Protein AF-T2J369-F1 (afdb_monomer)

Structure (mmCIF, N/CA/C/O backbone):
data_AF-T2J369-F1
#
_entry.id   AF-T2J369-F1
#
loop_
_atom_site.group_PDB
_atom_site.id
_atom_site.type_symbol
_atom_site.label_atom_id
_atom_site.label_alt_id
_atom_site.label_comp_id
_atom_site.label_asym_id
_atom_site.label_entity_id
_atom_site.label_seq_id
_atom_site.pdbx_PDB_ins_code
_atom_site.Cartn_x
_atom_site.Cartn_y
_atom_site.Cartn_z
_atom_site.occupancy
_atom_site.B_iso_or_equiv
_atom_site.auth_seq_id
_atom_site.auth_comp_id
_atom_site.auth_asym_id
_atom_site.auth_atom_id
_atom_site.pdbx_PDB_model_num
ATOM 1 N N . MET A 1 1 ? -17.258 -18.229 33.179 1.00 57.59 1 MET A N 1
ATOM 2 C CA . MET A 1 1 ? -16.029 -18.323 33.993 1.00 57.59 1 MET A CA 1
ATOM 3 C C . MET A 1 1 ? -16.453 -18.687 35.404 1.00 57.59 1 MET A C 1
ATOM 5 O O . MET A 1 1 ? -17.126 -17.878 36.029 1.00 57.59 1 MET A O 1
ATOM 9 N N . GLU A 1 2 ? -16.148 -19.897 35.866 1.00 67.44 2 GLU A N 1
ATOM 10 C CA . GLU A 1 2 ? -16.364 -20.291 37.265 1.00 67.44 2 GLU A CA 1
ATOM 11 C C . GLU A 1 2 ? -15.089 -20.020 38.061 1.00 67.44 2 GLU A C 1
ATOM 13 O O . GLU A 1 2 ? -14.016 -20.490 37.689 1.00 67.44 2 GLU A O 1
ATOM 18 N N . ILE A 1 3 ? -15.195 -19.243 39.141 1.00 74.00 3 ILE A N 1
ATOM 19 C CA . ILE A 1 3 ? -14.071 -18.966 40.041 1.00 74.00 3 ILE A CA 1
ATOM 20 C C . ILE A 1 3 ? -14.296 -19.768 41.319 1.00 74.00 3 ILE A C 1
ATOM 22 O O . ILE A 1 3 ? -15.265 -19.529 42.040 1.00 74.00 3 ILE A O 1
ATOM 26 N N . ARG A 1 4 ? -13.397 -20.711 41.610 1.00 83.31 4 ARG A N 1
ATOM 27 C CA . ARG A 1 4 ? -13.379 -21.422 42.894 1.00 83.31 4 ARG A CA 1
ATOM 28 C C . ARG A 1 4 ? -12.548 -20.619 43.886 1.00 83.31 4 ARG A C 1
ATOM 30 O O . ARG A 1 4 ? -11.400 -20.293 43.602 1.00 83.31 4 ARG A O 1
ATOM 37 N N . LEU A 1 5 ? -13.142 -20.292 45.028 1.00 84.06 5 LEU A N 1
ATOM 38 C CA . LEU A 1 5 ? -12.531 -19.479 46.077 1.00 84.06 5 LEU A CA 1
ATOM 39 C C . LEU A 1 5 ? -12.566 -20.251 47.393 1.00 84.06 5 LEU A C 1
ATOM 41 O O . LEU A 1 5 ? -13.565 -20.902 47.700 1.00 84.06 5 LEU A O 1
ATOM 45 N N . SER A 1 6 ? -11.499 -20.145 48.181 1.00 91.38 6 SER A N 1
ATOM 46 C CA . SER A 1 6 ? -11.519 -20.594 49.573 1.00 91.38 6 SER A CA 1
ATOM 47 C C . SER A 1 6 ? -12.425 -19.698 50.424 1.00 91.38 6 SER A C 1
ATOM 49 O O . SER A 1 6 ? -12.760 -18.572 50.042 1.00 91.38 6 SER A O 1
ATOM 51 N N . THR A 1 7 ? -12.810 -20.174 51.608 1.00 90.44 7 THR A N 1
ATOM 52 C CA . THR A 1 7 ? -13.670 -19.430 52.543 1.00 90.44 7 THR A CA 1
ATOM 53 C C . THR A 1 7 ? -13.072 -18.068 52.913 1.00 90.44 7 THR A C 1
ATOM 55 O O . THR A 1 7 ? -13.769 -17.055 52.872 1.00 90.44 7 THR A O 1
ATOM 58 N N . GLU A 1 8 ? -11.760 -18.020 53.159 1.00 92.31 8 GLU A N 1
ATOM 59 C CA . GLU A 1 8 ? -11.020 -16.785 53.455 1.00 92.31 8 GLU A CA 1
ATOM 60 C C . GLU A 1 8 ? -11.003 -15.810 52.275 1.00 92.31 8 GLU A C 1
ATOM 62 O O . GLU A 1 8 ? -11.187 -14.604 52.437 1.00 92.31 8 GLU A O 1
ATOM 67 N N . GLN A 1 9 ? -10.827 -16.323 51.055 1.00 87.38 9 GLN A N 1
ATOM 68 C CA . GLN A 1 9 ? -10.866 -15.498 49.847 1.00 87.38 9 GLN A CA 1
ATOM 69 C C . GLN A 1 9 ? -12.264 -14.926 49.604 1.00 87.38 9 GLN A C 1
ATOM 71 O O . GLN A 1 9 ? -12.395 -13.760 49.230 1.00 87.38 9 GLN A O 1
ATOM 76 N N . LYS A 1 10 ? -13.309 -15.725 49.851 1.00 87.69 10 LYS A N 1
ATOM 77 C CA . LYS A 1 10 ? -14.704 -15.292 49.749 1.00 87.69 10 LYS A CA 1
ATOM 78 C C . LYS A 1 10 ? -14.996 -14.173 50.750 1.00 87.69 10 LYS A C 1
ATOM 80 O O . LYS A 1 10 ? -15.558 -13.157 50.353 1.00 87.69 10 LYS A O 1
ATOM 85 N N . LYS A 1 11 ? -14.556 -14.312 52.005 1.00 88.75 11 LYS A N 1
ATOM 86 C CA . LYS A 1 11 ? -14.729 -13.288 53.048 1.00 88.75 11 LYS A CA 1
ATOM 87 C C . LYS A 1 11 ? -14.066 -11.960 52.669 1.00 88.75 11 LYS A C 1
ATOM 89 O O . LYS A 1 11 ? -14.739 -10.934 52.658 1.00 88.75 11 LYS A O 1
ATOM 94 N N . LYS A 1 12 ? -12.805 -11.999 52.225 1.00 88.88 12 LYS A N 1
ATOM 95 C CA . LYS A 1 12 ? -12.092 -10.809 51.724 1.00 88.88 12 LYS A CA 1
ATOM 96 C C . LYS A 1 12 ? -12.810 -10.148 50.545 1.00 88.88 12 LYS A C 1
ATOM 98 O O . LYS A 1 12 ? -12.844 -8.929 50.450 1.00 88.88 12 LYS A O 1
ATOM 103 N N . LEU A 1 13 ? -13.397 -10.931 49.639 1.00 85.69 13 LEU A N 1
ATOM 104 C CA . LEU A 1 13 ? -14.163 -10.398 48.507 1.00 85.69 13 LEU A CA 1
ATOM 105 C C . LEU A 1 13 ? -15.420 -9.640 48.945 1.00 85.69 13 LEU A C 1
ATOM 107 O O . LEU A 1 13 ? -15.704 -8.591 48.369 1.00 85.69 13 LEU A O 1
ATOM 111 N N . TYR A 1 14 ? -16.142 -10.135 49.953 1.00 87.31 14 TYR A N 1
ATOM 112 C CA . TYR A 1 14 ? -17.283 -9.416 50.527 1.00 87.31 14 TYR A CA 1
ATOM 113 C C . TYR A 1 14 ? -16.850 -8.141 51.256 1.00 87.31 14 TYR A C 1
ATOM 115 O O . TYR A 1 14 ? -17.467 -7.101 51.052 1.00 87.31 14 TYR A O 1
ATOM 123 N N . GLU A 1 15 ? -15.756 -8.183 52.021 1.00 89.19 15 GLU A N 1
ATOM 124 C CA . GLU A 1 15 ? -15.199 -6.994 52.687 1.00 89.19 15 GLU A CA 1
ATOM 125 C C . GLU A 1 15 ? -14.789 -5.909 51.679 1.00 89.19 15 GLU A C 1
ATOM 127 O O . GLU A 1 15 ? -15.063 -4.731 51.883 1.00 89.19 15 GLU A O 1
ATOM 132 N N . ILE A 1 16 ? -14.177 -6.300 50.555 1.00 85.44 16 ILE A N 1
ATOM 133 C CA . ILE A 1 16 ? -13.780 -5.367 49.489 1.00 85.44 16 ILE A CA 1
ATOM 134 C C . ILE A 1 16 ? -14.999 -4.798 48.746 1.00 85.44 16 ILE A C 1
ATOM 136 O O . ILE A 1 16 ? -14.949 -3.655 48.290 1.00 85.44 16 ILE A O 1
ATOM 140 N N . ALA A 1 17 ? -16.060 -5.590 48.563 1.00 84.88 17 ALA A N 1
ATOM 141 C CA . ALA A 1 17 ? -17.286 -5.127 47.915 1.00 84.88 17 ALA A CA 1
ATOM 142 C C . ALA A 1 17 ? -18.036 -4.110 48.793 1.00 84.88 17 ALA A C 1
ATOM 144 O O . ALA A 1 17 ? -18.558 -3.120 48.268 1.00 84.88 17 ALA A O 1
ATOM 145 N N . GLY A 1 18 ? -18.029 -4.334 50.113 1.00 83.12 18 GLY A N 1
ATOM 146 C CA . GLY A 1 18 ? -18.801 -3.560 51.082 1.00 83.12 18 GLY A CA 1
ATOM 147 C C . GLY A 1 18 ? -20.300 -3.558 50.757 1.00 83.12 18 GLY A C 1
ATOM 148 O O . GLY A 1 18 ? -20.773 -4.357 49.949 1.00 83.12 18 GLY A O 1
ATOM 149 N N . ASP A 1 19 ? -21.042 -2.610 51.328 1.00 80.44 19 ASP A N 1
ATOM 150 C CA . ASP A 1 19 ? -22.488 -2.462 51.073 1.00 80.44 19 ASP A CA 1
ATOM 151 C C . ASP A 1 19 ? -22.805 -1.710 49.765 1.00 80.44 19 ASP A C 1
ATOM 153 O O . ASP A 1 19 ? -23.959 -1.556 49.375 1.00 80.44 19 ASP A O 1
ATOM 157 N N . ASN A 1 20 ? -21.776 -1.235 49.058 1.00 76.62 20 ASN A N 1
ATOM 158 C CA . ASN A 1 20 ? -21.926 -0.339 47.910 1.00 76.62 20 ASN A CA 1
ATOM 159 C C . ASN A 1 20 ? -22.109 -1.066 46.567 1.00 76.62 20 ASN A C 1
ATOM 161 O O . ASN A 1 20 ? -22.501 -0.435 45.583 1.00 76.62 20 ASN A O 1
ATOM 165 N N . CYS A 1 21 ? -21.766 -2.355 46.472 1.00 81.12 21 CYS A N 1
ATOM 166 C CA . CYS A 1 21 ? -21.992 -3.157 45.266 1.00 81.12 21 CYS A CA 1
ATOM 167 C C . CYS A 1 21 ? -21.940 -4.659 45.555 1.00 81.12 21 CYS A C 1
ATOM 169 O O . CYS A 1 21 ? -21.344 -5.107 46.530 1.00 81.12 21 CYS A O 1
ATOM 171 N N . THR A 1 22 ? -22.516 -5.463 44.665 1.00 87.25 22 THR A N 1
ATOM 172 C CA . THR A 1 22 ? -22.411 -6.923 44.761 1.00 87.25 22 THR A CA 1
ATOM 173 C C . THR A 1 22 ? -21.012 -7.413 44.368 1.00 87.25 22 THR A C 1
ATOM 175 O O . THR A 1 22 ? -20.324 -6.816 43.536 1.00 87.25 22 THR A O 1
ATOM 178 N N . VAL A 1 23 ? -20.599 -8.572 44.893 1.00 83.25 23 VAL A N 1
ATOM 179 C CA . VAL A 1 23 ? -19.327 -9.224 44.517 1.00 83.25 23 VAL A CA 1
ATOM 180 C C . VAL A 1 23 ? -19.233 -9.444 43.000 1.00 83.25 23 VAL A C 1
ATOM 182 O O . VAL A 1 23 ? -18.177 -9.240 42.403 1.00 83.25 23 VAL A O 1
ATOM 185 N N . SER A 1 24 ? -20.343 -9.795 42.346 1.00 81.00 24 SER A N 1
ATOM 186 C CA . SER A 1 24 ? -20.406 -9.957 40.889 1.00 81.00 24 SER A CA 1
ATOM 187 C C . SER A 1 24 ? -20.140 -8.649 40.137 1.00 81.00 24 SER A C 1
ATOM 189 O O . SER A 1 24 ? -19.433 -8.656 39.129 1.00 81.00 24 SER A O 1
ATOM 191 N N . GLU A 1 25 ? -20.657 -7.519 40.623 1.00 77.88 25 GLU A N 1
ATOM 192 C CA . GLU A 1 25 ? -20.399 -6.197 40.042 1.00 77.88 25 GLU A CA 1
ATOM 193 C C . GLU A 1 25 ? -18.969 -5.726 40.284 1.00 77.88 25 GLU A C 1
ATOM 195 O O . GLU A 1 25 ? -18.353 -5.169 39.375 1.00 77.88 25 GLU A O 1
ATOM 200 N N . LEU A 1 26 ? -18.416 -5.982 41.472 1.00 82.31 26 LEU A N 1
ATOM 201 C CA . LEU A 1 26 ? -17.016 -5.707 41.786 1.00 82.31 26 LEU A CA 1
ATOM 202 C C . LEU A 1 26 ? -16.083 -6.465 40.830 1.00 82.31 26 LEU A C 1
ATOM 204 O O . LEU A 1 26 ? -15.174 -5.872 40.244 1.00 82.31 26 LEU A O 1
ATOM 208 N N . ILE A 1 27 ? -16.334 -7.765 40.640 1.00 79.81 27 ILE A N 1
ATOM 209 C CA . ILE A 1 27 ? -15.587 -8.620 39.710 1.00 79.81 27 ILE A CA 1
ATOM 210 C C . ILE A 1 27 ? -15.724 -8.092 38.282 1.00 79.81 27 ILE A C 1
ATOM 212 O O . ILE A 1 27 ? -14.721 -7.960 37.583 1.00 79.81 27 ILE A O 1
ATOM 216 N N . ARG A 1 28 ? -16.939 -7.727 37.855 1.00 75.81 28 ARG A N 1
ATOM 217 C CA . ARG A 1 28 ? -17.174 -7.154 36.526 1.00 75.81 28 ARG A CA 1
ATOM 218 C C . ARG A 1 28 ? -16.394 -5.849 36.345 1.00 75.81 28 ARG A C 1
ATOM 220 O O . ARG A 1 28 ? -15.661 -5.729 35.378 1.00 75.81 28 ARG A O 1
ATOM 227 N N . LYS A 1 29 ? -16.439 -4.915 37.297 1.00 75.06 29 LYS A N 1
ATOM 228 C CA . LYS A 1 29 ? -15.696 -3.642 37.219 1.00 75.06 29 LYS A CA 1
ATOM 229 C C . LYS A 1 29 ? -14.174 -3.828 37.191 1.00 75.06 29 LYS A C 1
ATOM 231 O O . LYS A 1 29 ? -13.487 -3.068 36.512 1.00 75.06 29 LYS A O 1
ATOM 236 N N . ARG A 1 30 ? -13.638 -4.795 37.949 1.00 74.12 30 ARG A N 1
ATOM 237 C CA . ARG A 1 30 ? -12.184 -4.998 38.088 1.00 74.12 30 ARG A CA 1
ATOM 238 C C . ARG A 1 30 ? -11.573 -5.887 37.004 1.00 74.12 30 ARG A C 1
ATOM 240 O O . ARG A 1 30 ? -10.482 -5.574 36.540 1.00 74.12 30 ARG A O 1
ATOM 247 N N . LEU A 1 31 ? -12.239 -6.975 36.617 1.00 70.19 31 LEU A N 1
ATOM 248 C CA . LEU A 1 31 ? -11.721 -7.941 35.636 1.00 70.19 31 LEU A CA 1
ATOM 249 C C . LEU A 1 31 ? -12.227 -7.670 34.221 1.00 70.19 31 LEU A C 1
ATOM 251 O O . LEU A 1 31 ? -11.483 -7.816 33.258 1.00 70.19 31 LEU A O 1
ATOM 255 N N . LEU A 1 32 ? -13.485 -7.253 34.089 1.00 66.19 32 LEU A N 1
ATOM 256 C CA . LEU A 1 32 ? -14.092 -6.904 32.812 1.00 66.19 32 LEU A CA 1
ATOM 257 C C . LEU A 1 32 ? -14.059 -5.383 32.682 1.00 66.19 32 LEU A C 1
ATOM 259 O O . LEU A 1 32 ? -15.093 -4.715 32.684 1.00 66.19 32 LEU A O 1
ATOM 263 N N . LYS A 1 33 ? -12.848 -4.819 32.576 1.00 63.41 33 LYS A N 1
ATOM 264 C CA . LYS A 1 33 ? -12.690 -3.464 32.041 1.00 63.41 33 LYS A CA 1
ATOM 265 C C . LYS A 1 33 ? -13.206 -3.503 30.606 1.00 63.41 33 LYS A C 1
ATOM 267 O O . LYS A 1 33 ? -12.449 -3.742 29.668 1.00 63.41 33 LYS A O 1
ATOM 272 N N . GLU A 1 34 ? -14.506 -3.291 30.424 1.00 60.88 34 GLU A N 1
ATOM 273 C CA . GLU A 1 34 ? -15.002 -2.895 29.122 1.00 60.88 34 GLU A CA 1
ATOM 274 C C . GLU A 1 34 ? -14.189 -1.664 28.724 1.00 60.88 34 GLU A C 1
ATOM 276 O O . GLU A 1 34 ? -14.097 -0.723 29.522 1.00 60.88 34 GLU A O 1
ATOM 281 N N . PRO A 1 35 ? -13.545 -1.658 27.543 1.00 60.47 35 PRO A N 1
ATOM 282 C CA . PRO A 1 35 ? -12.835 -0.475 27.103 1.00 60.47 35 PRO A CA 1
ATOM 283 C C . PRO A 1 35 ? -13.838 0.671 27.156 1.00 60.47 35 PRO A C 1
ATOM 285 O O . PRO A 1 35 ? -14.914 0.583 26.545 1.00 60.47 35 PRO A O 1
ATOM 288 N N . ASN A 1 36 ? -13.512 1.699 27.947 1.00 72.12 36 ASN A N 1
ATOM 289 C CA . ASN A 1 36 ? -14.339 2.890 28.040 1.00 72.12 36 ASN A CA 1
ATOM 290 C C . ASN A 1 36 ? -14.519 3.461 26.618 1.00 72.12 36 ASN A C 1
ATOM 292 O O . ASN A 1 36 ? -13.773 3.136 25.686 1.00 72.12 36 ASN A O 1
ATOM 296 N N . ARG A 1 37 ? -15.557 4.275 26.406 1.00 69.88 37 ARG A N 1
ATOM 297 C CA . ARG A 1 37 ? -15.869 4.806 25.064 1.00 69.88 37 ARG A CA 1
ATOM 298 C C . ARG A 1 37 ? -14.661 5.481 24.404 1.00 69.88 37 ARG A C 1
ATOM 300 O O . ARG A 1 37 ? -14.520 5.407 23.187 1.00 69.88 37 ARG A O 1
ATOM 307 N N . GLU A 1 38 ? -13.793 6.082 25.206 1.00 74.50 38 GLU A N 1
ATOM 308 C CA . GLU A 1 38 ? -12.550 6.722 24.787 1.00 74.50 38 GLU A CA 1
ATOM 309 C C . GLU A 1 38 ? -11.516 5.717 24.254 1.00 74.50 38 GLU A C 1
ATOM 311 O O . GLU A 1 38 ? -11.047 5.874 23.131 1.00 74.50 38 GLU A O 1
ATOM 316 N N . ASN A 1 39 ? -11.271 4.609 24.957 1.00 77.94 39 ASN A N 1
ATOM 317 C CA . ASN A 1 39 ? -10.405 3.515 24.506 1.00 77.94 39 ASN A CA 1
ATOM 318 C C . ASN A 1 39 ? -10.927 2.874 23.217 1.00 77.94 39 ASN A C 1
ATOM 320 O O . ASN A 1 39 ? -10.147 2.527 22.335 1.00 77.94 39 ASN A O 1
ATOM 324 N N . ARG A 1 40 ? -12.253 2.734 23.066 1.00 80.50 40 ARG A N 1
ATOM 325 C CA . ARG A 1 40 ? -12.847 2.221 21.817 1.00 80.50 40 ARG A CA 1
ATOM 326 C C . ARG A 1 40 ? -12.631 3.179 20.643 1.00 80.50 40 ARG A C 1
ATOM 328 O O . ARG A 1 40 ? -12.375 2.712 19.535 1.00 80.50 40 ARG A O 1
ATOM 335 N N . ARG A 1 41 ? -12.738 4.495 20.874 1.00 80.00 41 ARG A N 1
ATOM 336 C CA . ARG A 1 41 ? -12.447 5.525 19.860 1.00 80.00 41 ARG A CA 1
ATOM 337 C C . ARG A 1 41 ? -10.967 5.521 19.492 1.00 80.00 41 ARG A C 1
ATOM 339 O O . ARG A 1 41 ? -1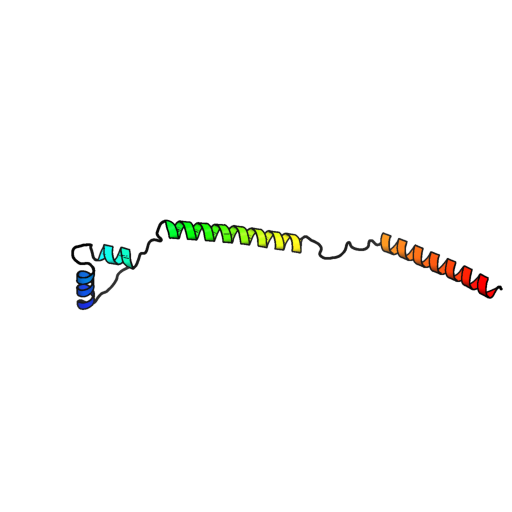0.663 5.327 18.324 1.00 80.00 41 ARG A O 1
ATOM 346 N N . SER A 1 42 ? -10.082 5.578 20.486 1.00 85.62 42 SER A N 1
ATOM 347 C CA . SER A 1 42 ? -8.629 5.517 20.295 1.00 85.62 42 SER A CA 1
ATOM 348 C C . SER A 1 42 ? -8.206 4.270 19.509 1.00 85.62 42 SER A C 1
ATOM 350 O O . SER A 1 42 ? -7.528 4.376 18.491 1.00 85.62 42 SER A O 1
ATOM 352 N N . ASN A 1 43 ? -8.716 3.087 19.869 1.00 87.81 43 ASN A N 1
ATOM 353 C CA . ASN A 1 43 ? -8.430 1.854 19.128 1.00 87.81 43 ASN A CA 1
ATOM 354 C C . ASN A 1 43 ? -8.933 1.894 17.677 1.00 87.81 43 ASN A C 1
ATOM 356 O O . ASN A 1 43 ? -8.267 1.375 16.782 1.00 87.81 43 ASN A O 1
ATOM 360 N N . ARG A 1 44 ? -10.101 2.499 17.422 1.00 90.12 44 ARG A N 1
ATOM 361 C CA . ARG A 1 44 ? -10.624 2.677 16.059 1.00 90.12 44 ARG A CA 1
ATOM 362 C C . ARG A 1 44 ? -9.759 3.654 15.261 1.00 90.12 44 ARG A C 1
ATOM 364 O O . ARG A 1 44 ? -9.505 3.399 14.086 1.00 90.12 44 ARG A O 1
ATOM 371 N N . ASP A 1 45 ? -9.294 4.730 15.881 1.00 92.94 45 ASP A N 1
ATOM 372 C CA . ASP A 1 45 ? -8.437 5.722 15.234 1.00 92.94 45 ASP A CA 1
ATOM 373 C C . ASP A 1 45 ? -7.070 5.126 14.887 1.00 92.94 45 ASP A C 1
ATOM 375 O O . ASP A 1 45 ? -6.630 5.244 13.742 1.00 92.94 45 ASP A O 1
ATOM 379 N N . ILE A 1 46 ? -6.464 4.372 15.810 1.00 93.12 46 ILE A N 1
ATOM 380 C CA . ILE A 1 46 ? -5.235 3.600 15.568 1.00 93.12 46 ILE A CA 1
ATOM 381 C C . ILE A 1 46 ? -5.445 2.603 14.424 1.00 93.12 46 ILE A C 1
ATOM 383 O O . ILE A 1 46 ? -4.645 2.549 13.491 1.00 93.12 46 ILE A O 1
ATOM 387 N N . HIS A 1 47 ? 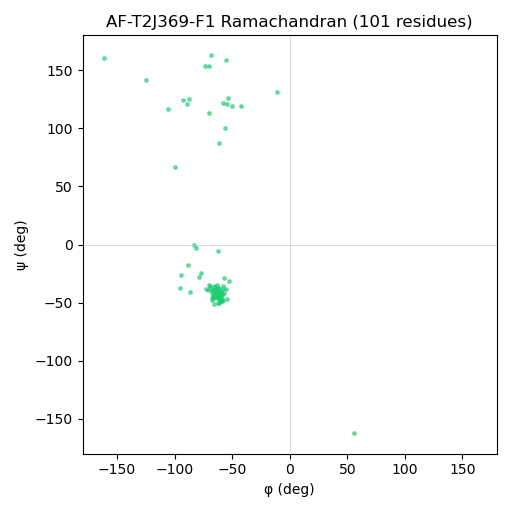-6.544 1.842 14.441 1.00 95.12 47 HIS A N 1
ATOM 388 C CA . HIS A 1 47 ? -6.866 0.899 13.368 1.00 95.12 47 HIS A CA 1
ATOM 389 C C . HIS A 1 47 ? -6.986 1.598 12.004 1.00 95.12 47 HIS A C 1
ATOM 391 O O . HIS A 1 47 ? -6.453 1.120 11.001 1.00 95.12 47 HIS A O 1
ATOM 397 N N . ASN A 1 48 ? -7.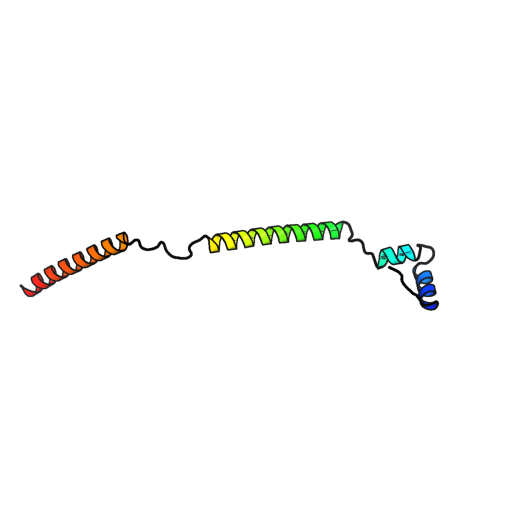644 2.758 11.960 1.00 96.56 48 ASN A N 1
ATOM 398 C CA . ASN A 1 48 ? -7.784 3.549 10.742 1.00 96.56 48 ASN A CA 1
ATOM 399 C C . ASN A 1 48 ? -6.433 4.078 10.242 1.00 96.56 48 ASN A C 1
ATOM 401 O O . ASN A 1 48 ? -6.183 4.054 9.035 1.00 96.56 48 ASN A O 1
ATOM 405 N N . GLN A 1 49 ? -5.560 4.534 11.143 1.00 95.81 49 GLN A N 1
ATOM 406 C CA . GLN A 1 49 ? -4.210 4.977 10.795 1.00 95.81 49 GLN A CA 1
ATOM 407 C C . GLN A 1 49 ? -3.367 3.826 10.240 1.00 95.81 49 GLN A C 1
ATOM 409 O O . GLN A 1 49 ? -2.786 3.972 9.166 1.00 95.81 49 GLN A O 1
ATOM 414 N N . LEU A 1 50 ? -3.382 2.658 10.889 1.00 95.81 50 LEU A N 1
ATOM 415 C CA . LEU A 1 50 ? -2.690 1.459 10.406 1.00 95.81 50 LEU A CA 1
ATOM 416 C C . LEU A 1 50 ? -3.188 1.031 9.023 1.00 95.81 50 LEU A C 1
ATOM 418 O O . LEU A 1 50 ? -2.384 0.732 8.142 1.00 95.81 50 LEU A O 1
ATOM 422 N N . LYS A 1 51 ? -4.505 1.072 8.787 1.00 96.56 51 LYS A N 1
ATOM 423 C CA . LYS A 1 51 ? -5.087 0.787 7.469 1.00 96.56 51 LYS A CA 1
ATOM 424 C C . LYS A 1 51 ? -4.595 1.770 6.402 1.00 96.56 51 LYS A C 1
ATOM 426 O O . LYS A 1 51 ? -4.249 1.351 5.299 1.00 96.56 51 LYS A O 1
ATOM 431 N N . ARG A 1 52 ? -4.538 3.070 6.717 1.00 97.00 52 ARG A N 1
ATOM 432 C CA . ARG A 1 52 ? -4.001 4.097 5.803 1.00 97.00 52 ARG A CA 1
ATOM 433 C C . ARG A 1 52 ? -2.519 3.861 5.506 1.00 97.00 52 ARG A C 1
ATOM 435 O O . ARG A 1 52 ? -2.133 3.896 4.344 1.00 97.00 52 ARG A O 1
ATOM 442 N N . MET A 1 53 ? -1.715 3.554 6.524 1.00 94.88 53 MET A N 1
ATOM 443 C CA . MET A 1 53 ? -0.297 3.224 6.353 1.00 94.88 53 MET A CA 1
ATOM 444 C C . MET A 1 53 ? -0.100 1.985 5.474 1.00 94.88 53 MET A C 1
ATOM 446 O O . MET A 1 53 ? 0.691 2.029 4.537 1.00 94.88 53 MET A O 1
ATOM 450 N N . GLY A 1 54 ? -0.854 0.910 5.719 1.00 96.31 54 GLY A N 1
ATOM 451 C CA . GLY A 1 54 ? -0.797 -0.308 4.908 1.00 96.31 54 GLY A CA 1
ATOM 452 C C . GLY A 1 54 ? -1.158 -0.059 3.442 1.00 96.31 54 GLY A C 1
ATOM 453 O O . GLY A 1 54 ? -0.471 -0.545 2.546 1.00 96.31 54 GLY A O 1
ATOM 454 N N . ASN A 1 55 ? -2.181 0.762 3.184 1.00 96.62 55 ASN A N 1
ATOM 455 C CA . ASN A 1 55 ? -2.543 1.160 1.823 1.00 96.62 55 ASN A CA 1
ATOM 456 C C . ASN A 1 55 ? -1.420 1.944 1.132 1.00 96.62 55 ASN A C 1
ATOM 458 O O . ASN A 1 55 ? -1.093 1.641 -0.015 1.00 96.62 55 ASN A O 1
ATOM 462 N N . ASN A 1 56 ? -0.813 2.910 1.827 1.00 95.50 56 ASN A N 1
ATOM 463 C CA . ASN A 1 56 ? 0.290 3.703 1.283 1.00 95.50 56 ASN A CA 1
ATOM 464 C C . ASN A 1 56 ? 1.509 2.824 0.967 1.00 95.50 56 ASN A C 1
ATOM 466 O O . ASN A 1 56 ? 2.067 2.922 -0.121 1.00 95.50 56 ASN A O 1
ATOM 470 N N . LEU A 1 57 ? 1.884 1.915 1.874 1.00 94.75 57 LEU A N 1
ATOM 471 C CA . LEU A 1 57 ? 2.983 0.969 1.652 1.00 94.75 57 LEU A CA 1
ATOM 472 C C . LEU A 1 57 ? 2.719 0.059 0.451 1.00 94.75 57 LEU A C 1
ATOM 474 O O . LEU A 1 57 ? 3.610 -0.156 -0.366 1.00 94.75 57 LEU A O 1
ATOM 478 N N . ASN A 1 58 ? 1.489 -0.434 0.302 1.00 94.62 58 ASN A N 1
ATOM 479 C CA . ASN A 1 58 ? 1.118 -1.269 -0.834 1.00 94.62 58 ASN A CA 1
ATOM 480 C C . ASN A 1 58 ? 1.162 -0.493 -2.162 1.00 94.62 58 ASN A C 1
ATOM 482 O O . ASN A 1 58 ? 1.558 -1.046 -3.184 1.00 94.62 58 ASN A O 1
ATOM 486 N N . GLN A 1 59 ? 0.788 0.791 -2.165 1.00 92.62 59 GLN A N 1
ATOM 487 C CA . GLN A 1 59 ? 0.935 1.64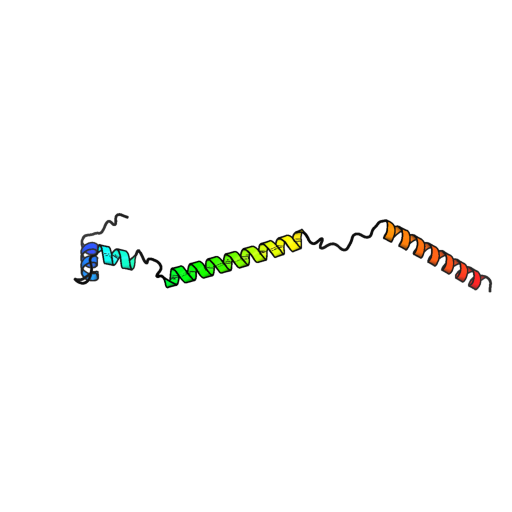8 -3.344 1.00 92.62 59 GLN A CA 1
ATOM 488 C C . GLN A 1 59 ? 2.406 1.883 -3.694 1.00 92.62 59 GLN A C 1
ATOM 490 O O . GLN A 1 59 ? 2.763 1.726 -4.856 1.00 92.62 59 GLN A O 1
ATOM 495 N N . ILE A 1 60 ? 3.261 2.178 -2.710 1.00 84.75 60 ILE A N 1
ATOM 496 C CA . ILE A 1 60 ? 4.711 2.321 -2.921 1.00 84.75 60 ILE A CA 1
ATOM 497 C C . ILE A 1 60 ? 5.293 1.029 -3.498 1.00 84.75 60 ILE A C 1
ATOM 499 O O . ILE A 1 60 ? 5.993 1.072 -4.502 1.00 84.75 60 ILE A O 1
ATOM 503 N N . ALA A 1 61 ? 4.957 -0.125 -2.918 1.00 84.31 61 ALA A N 1
ATOM 504 C CA . ALA A 1 61 ? 5.413 -1.419 -3.415 1.00 84.31 61 ALA A CA 1
ATOM 505 C C . ALA A 1 61 ? 4.943 -1.678 -4.854 1.00 84.31 61 ALA A C 1
ATOM 507 O O . ALA A 1 61 ? 5.725 -2.131 -5.682 1.00 84.31 61 ALA A O 1
ATOM 508 N N . ARG A 1 62 ? 3.686 -1.347 -5.181 1.00 84.50 62 ARG A N 1
ATOM 509 C CA . ARG A 1 62 ? 3.179 -1.436 -6.558 1.00 84.50 62 ARG A CA 1
ATOM 510 C C . ARG A 1 62 ? 3.958 -0.538 -7.502 1.00 84.50 62 ARG A C 1
ATOM 512 O O . ARG A 1 62 ? 4.369 -1.033 -8.537 1.00 84.50 62 ARG A O 1
ATOM 519 N N . VAL A 1 63 ? 4.186 0.724 -7.135 1.00 82.62 63 VAL A N 1
ATOM 520 C CA . VAL A 1 63 ? 4.964 1.673 -7.940 1.00 82.62 63 VAL A CA 1
ATOM 521 C C . VAL A 1 63 ? 6.386 1.166 -8.146 1.00 82.62 63 VAL A C 1
ATOM 523 O O . VAL A 1 63 ? 6.837 1.155 -9.277 1.00 82.62 63 VAL A O 1
ATOM 526 N N . LEU A 1 64 ? 7.069 0.678 -7.110 1.00 74.56 64 LEU A N 1
ATOM 527 C CA . LEU A 1 64 ? 8.422 0.122 -7.235 1.00 74.56 64 LEU A CA 1
ATOM 528 C C . LEU A 1 64 ? 8.469 -1.148 -8.093 1.00 74.56 64 LEU A C 1
ATOM 530 O O . LEU A 1 64 ? 9.432 -1.348 -8.822 1.00 74.56 64 LEU A O 1
ATOM 534 N N . ASN A 1 65 ? 7.434 -1.987 -8.025 1.00 70.81 65 ASN A N 1
ATOM 535 C CA . ASN A 1 65 ? 7.339 -3.204 -8.832 1.00 70.81 65 ASN A CA 1
ATOM 536 C C . ASN A 1 65 ? 6.901 -2.928 -10.280 1.00 70.81 65 ASN A C 1
ATOM 538 O O . ASN A 1 65 ? 7.210 -3.720 -11.166 1.00 70.81 65 ASN A O 1
ATOM 542 N N . SER A 1 66 ? 6.142 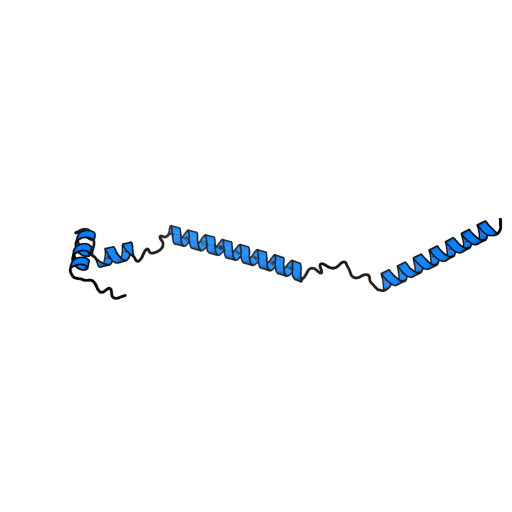-1.854 -10.526 1.00 67.88 66 SER A N 1
ATOM 543 C CA . SER A 1 66 ? 5.648 -1.474 -11.857 1.00 67.88 66 SER A CA 1
ATOM 544 C C . SER A 1 66 ? 6.543 -0.465 -12.566 1.00 67.88 66 SER A C 1
ATOM 546 O O . SER A 1 66 ? 6.526 -0.385 -13.791 1.00 67.88 66 SER A O 1
ATOM 548 N N . MET A 1 67 ? 7.296 0.341 -11.817 1.00 61.28 67 MET A N 1
ATOM 549 C CA . MET A 1 67 ? 8.383 1.127 -12.370 1.00 61.28 67 MET A CA 1
ATOM 550 C C . MET A 1 67 ? 9.476 0.140 -12.737 1.00 61.28 67 MET A C 1
ATOM 552 O O . MET A 1 67 ? 10.099 -0.470 -11.871 1.00 61.28 67 MET A O 1
ATOM 556 N N . ALA A 1 68 ? 9.738 0.010 -14.031 1.00 59.06 68 ALA A N 1
ATOM 557 C CA . ALA A 1 68 ? 11.040 -0.438 -14.467 1.00 59.06 68 ALA A CA 1
ATOM 558 C C . ALA A 1 68 ? 12.067 0.536 -13.860 1.00 59.06 68 ALA A C 1
ATOM 560 O O . ALA A 1 68 ? 12.250 1.646 -14.347 1.00 59.06 68 ALA A O 1
ATOM 561 N N . LEU A 1 69 ? 12.718 0.144 -12.759 1.00 56.50 69 LEU A N 1
ATOM 562 C CA . LEU A 1 69 ? 13.894 0.846 -12.226 1.00 56.50 69 LEU A CA 1
ATOM 563 C C . LEU A 1 69 ? 15.066 0.822 -13.231 1.00 56.50 69 LEU A C 1
ATOM 565 O O . LEU A 1 69 ? 16.103 1.438 -13.000 1.00 56.50 69 LEU A O 1
ATOM 569 N N . SER A 1 70 ? 14.913 0.113 -14.349 1.00 53.84 70 SER A N 1
ATOM 570 C CA . SER A 1 70 ? 15.843 0.070 -15.461 1.00 53.84 70 SER A CA 1
ATOM 571 C C . SER A 1 70 ? 15.519 1.166 -16.471 1.00 53.84 70 SER A C 1
ATOM 573 O O . SER A 1 70 ? 14.431 1.192 -17.044 1.00 53.84 70 SER A O 1
ATOM 575 N N . GLN A 1 71 ? 16.505 2.033 -16.683 1.00 57.31 71 GLN A N 1
ATOM 576 C CA . GLN A 1 71 ? 16.790 2.769 -17.914 1.00 57.31 71 GLN A CA 1
ATOM 577 C C . GLN A 1 71 ? 15.989 2.267 -19.120 1.00 57.31 71 GLN A C 1
ATOM 579 O O . GLN A 1 71 ? 15.966 1.063 -19.382 1.00 57.31 71 GLN A O 1
ATOM 584 N N . SER A 1 72 ? 15.362 3.195 -19.849 1.00 59.22 72 SER A N 1
ATOM 585 C CA . SER A 1 72 ? 14.715 2.899 -21.129 1.00 59.22 72 SER A CA 1
ATOM 586 C C . SER A 1 72 ? 15.632 1.973 -21.934 1.00 59.22 72 SER A C 1
ATOM 588 O O . SER A 1 72 ? 16.790 2.349 -22.142 1.00 59.22 72 SER A O 1
ATOM 590 N N . PRO A 1 73 ? 15.196 0.753 -22.300 1.00 63.72 73 PRO A N 1
ATOM 591 C CA . PRO A 1 73 ? 16.059 -0.162 -23.024 1.00 63.72 73 PRO A CA 1
ATOM 592 C C . PRO A 1 73 ? 16.494 0.540 -24.307 1.00 63.72 73 PRO A C 1
ATOM 594 O O . PRO A 1 73 ? 15.639 0.975 -25.079 1.00 63.72 73 PRO A O 1
ATOM 597 N N . LEU A 1 74 ? 17.810 0.696 -24.489 1.00 65.81 74 LEU A N 1
ATOM 598 C CA . LEU A 1 74 ? 18.386 1.167 -25.747 1.00 65.81 74 LEU A CA 1
ATOM 599 C C . LEU A 1 74 ? 17.784 0.316 -26.857 1.00 65.81 74 LEU A C 1
ATOM 601 O O . LEU A 1 74 ? 17.899 -0.915 -26.833 1.00 65.81 74 LEU A O 1
ATOM 605 N N . THR A 1 75 ? 17.075 0.956 -27.782 1.00 80.81 75 THR A N 1
ATOM 606 C CA . THR A 1 75 ? 16.483 0.214 -28.884 1.00 80.81 75 THR A CA 1
ATOM 607 C C . THR A 1 75 ? 17.604 -0.252 -29.804 1.00 80.81 75 THR A C 1
ATOM 609 O O . THR A 1 75 ? 18.671 0.360 -29.888 1.00 80.81 75 THR A O 1
ATOM 612 N N . ALA A 1 76 ? 17.377 -1.349 -30.526 1.00 79.31 76 ALA A N 1
ATOM 613 C CA . ALA A 1 76 ? 18.334 -1.787 -31.537 1.00 79.31 76 ALA A CA 1
ATOM 614 C C . ALA A 1 76 ? 18.585 -0.690 -32.591 1.00 79.31 76 ALA A C 1
ATOM 616 O O . ALA A 1 76 ? 19.690 -0.612 -33.114 1.00 79.31 76 ALA A O 1
ATOM 617 N N . SER A 1 77 ? 17.594 0.175 -32.853 1.00 85.19 77 SER A N 1
ATOM 618 C CA . SER A 1 77 ? 17.743 1.339 -33.736 1.00 85.19 77 SER A CA 1
ATOM 619 C C . SER A 1 77 ? 18.774 2.321 -33.193 1.00 85.19 77 SER A C 1
ATOM 621 O O . SER A 1 77 ? 19.717 2.638 -33.903 1.00 85.19 77 SER A O 1
ATOM 623 N N . ASP A 1 78 ? 18.668 2.702 -31.914 1.00 84.56 78 ASP A N 1
ATOM 624 C CA . ASP A 1 78 ? 19.616 3.631 -31.280 1.00 84.56 78 ASP A CA 1
ATOM 625 C C . ASP A 1 78 ? 21.059 3.099 -31.352 1.00 84.56 78 ASP A C 1
ATOM 627 O O . ASP A 1 78 ? 22.015 3.853 -31.526 1.00 84.56 78 ASP A O 1
ATOM 631 N N . LEU A 1 79 ? 21.224 1.775 -31.243 1.00 85.56 79 LEU A N 1
ATOM 632 C CA . LEU A 1 79 ? 22.526 1.116 -31.337 1.00 85.56 79 LEU A CA 1
ATOM 633 C C . LEU A 1 79 ? 23.078 1.103 -32.775 1.00 85.56 79 LEU A C 1
ATOM 635 O O . LEU A 1 79 ? 24.286 1.247 -32.974 1.00 85.56 79 LEU A O 1
ATOM 639 N N . ILE A 1 80 ? 22.203 0.912 -33.766 1.00 91.00 80 ILE A N 1
ATOM 640 C CA . ILE A 1 80 ? 22.553 0.941 -35.193 1.00 91.00 80 ILE A CA 1
ATOM 641 C C . ILE A 1 80 ? 22.951 2.360 -35.604 1.00 91.00 80 ILE A C 1
ATOM 643 O O . ILE A 1 80 ? 23.999 2.527 -36.229 1.00 91.00 80 ILE A O 1
ATOM 647 N N . ASP A 1 81 ? 22.169 3.363 -35.203 1.00 93.50 81 ASP A N 1
ATOM 648 C CA . ASP A 1 81 ? 22.423 4.772 -35.509 1.00 93.50 81 ASP A CA 1
ATOM 649 C C . ASP A 1 81 ? 23.769 5.212 -34.916 1.00 93.50 81 ASP A C 1
ATOM 651 O O . ASP A 1 81 ? 24.648 5.687 -35.637 1.00 93.50 81 ASP A O 1
ATOM 655 N N . PHE A 1 82 ? 24.009 4.906 -33.635 1.00 92.94 82 PHE A N 1
ATOM 656 C CA . PHE A 1 82 ? 25.294 5.180 -32.989 1.00 92.94 82 PHE A CA 1
ATOM 657 C C . PHE A 1 82 ? 26.473 4.468 -33.673 1.00 92.94 82 PHE A C 1
ATOM 659 O O . PHE A 1 82 ? 27.550 5.045 -33.840 1.00 92.94 82 PHE A O 1
ATOM 666 N N . SER A 1 83 ? 26.294 3.215 -34.105 1.0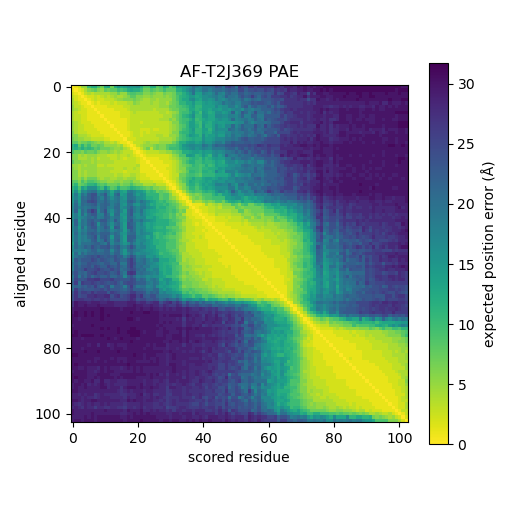0 94.12 83 SER A N 1
ATOM 667 C CA . SER A 1 83 ? 27.332 2.502 -34.856 1.00 94.12 83 SER A CA 1
ATOM 668 C C . SER A 1 83 ? 27.639 3.174 -36.200 1.00 94.12 83 SER A C 1
ATOM 670 O O . SER A 1 83 ? 28.794 3.143 -36.635 1.00 94.12 83 SER A O 1
ATOM 672 N N . GLY A 1 84 ? 26.638 3.756 -36.863 1.00 96.12 84 GLY A N 1
ATOM 673 C CA . GLY A 1 84 ? 26.808 4.516 -38.102 1.00 96.12 84 GLY A CA 1
ATOM 674 C C . GLY A 1 84 ? 27.595 5.808 -37.883 1.00 96.12 84 GLY A C 1
ATOM 675 O O . GLY A 1 84 ? 28.552 6.083 -38.614 1.00 96.12 84 GLY A O 1
ATOM 676 N N . ASP A 1 85 ? 27.268 6.549 -36.825 1.00 95.75 85 ASP A N 1
ATOM 677 C CA . ASP A 1 85 ? 27.979 7.773 -36.438 1.00 95.75 85 ASP A CA 1
ATOM 678 C C . ASP A 1 85 ? 29.459 7.498 -36.143 1.00 95.75 85 ASP A C 1
ATOM 680 O O . ASP A 1 85 ? 30.348 8.201 -36.632 1.00 95.75 85 ASP A O 1
ATOM 684 N N . VAL A 1 86 ? 29.751 6.419 -35.409 1.00 96.75 86 VAL A N 1
ATOM 685 C CA . VAL A 1 86 ? 31.130 6.006 -35.104 1.00 96.75 86 VAL A CA 1
ATOM 686 C C . VAL A 1 86 ? 31.902 5.652 -36.376 1.00 96.75 86 VAL A C 1
ATOM 688 O O . VAL A 1 86 ? 33.058 6.056 -36.522 1.00 96.75 86 VAL A O 1
ATOM 691 N N . GLN A 1 87 ? 31.295 4.925 -37.318 1.00 96.44 87 GLN A N 1
ATOM 692 C CA . GLN A 1 87 ? 31.952 4.608 -38.591 1.00 96.44 87 GLN A CA 1
ATOM 693 C C . GLN A 1 87 ? 32.237 5.861 -39.420 1.00 96.44 87 GLN A C 1
ATOM 695 O O . GLN A 1 87 ? 33.321 5.976 -40.001 1.00 96.44 87 GLN A O 1
ATOM 700 N N . THR A 1 88 ? 31.305 6.812 -39.425 1.00 97.06 88 THR A N 1
ATOM 701 C CA . THR A 1 88 ? 31.470 8.101 -40.101 1.00 97.06 88 THR A CA 1
ATOM 702 C C . THR A 1 88 ? 32.645 8.870 -39.502 1.00 97.06 88 THR A C 1
ATOM 704 O O . THR A 1 88 ? 33.577 9.216 -40.230 1.00 97.06 88 THR A O 1
ATOM 707 N N . ALA A 1 89 ? 32.698 9.007 -38.176 1.00 96.12 89 ALA A N 1
ATOM 708 C CA . ALA A 1 89 ? 33.808 9.664 -37.488 1.00 96.12 89 ALA A CA 1
ATOM 709 C C . ALA A 1 89 ? 35.162 8.983 -37.765 1.00 96.12 89 ALA A C 1
ATOM 711 O O . ALA A 1 89 ? 36.158 9.653 -38.038 1.00 96.12 89 ALA A O 1
ATOM 712 N N . ILE A 1 90 ? 35.214 7.644 -37.760 1.00 97.19 90 ILE A N 1
ATOM 713 C CA . ILE A 1 90 ? 36.429 6.890 -38.120 1.00 97.19 90 ILE A CA 1
ATOM 714 C C . ILE A 1 90 ? 36.870 7.214 -39.552 1.00 97.19 90 ILE A C 1
ATOM 716 O O . ILE A 1 90 ? 38.069 7.366 -39.809 1.00 97.19 90 ILE A O 1
ATOM 720 N N . SER A 1 91 ? 35.926 7.303 -40.491 1.00 96.44 91 SER A N 1
ATOM 721 C CA . SER A 1 91 ? 36.231 7.612 -41.888 1.00 96.44 91 SER A CA 1
ATOM 722 C C . SER A 1 91 ? 36.809 9.021 -42.054 1.00 96.44 91 SER A C 1
ATOM 724 O O . SER A 1 91 ? 37.835 9.184 -42.717 1.00 96.44 91 SER A O 1
ATOM 726 N N . GLU A 1 92 ? 36.234 10.016 -41.378 1.00 96.81 92 GLU A N 1
ATOM 727 C CA . GLU A 1 92 ? 36.698 11.403 -41.413 1.00 96.81 92 GLU A CA 1
ATOM 728 C C . GLU A 1 92 ? 38.092 11.544 -40.798 1.00 96.81 92 GLU A C 1
ATOM 730 O O . GLU A 1 92 ? 38.979 12.157 -41.394 1.00 96.81 92 GLU A O 1
ATOM 735 N N . VAL A 1 93 ? 38.330 10.897 -39.653 1.00 96.62 93 VAL A N 1
ATOM 736 C CA . VAL A 1 93 ? 39.651 10.870 -39.009 1.00 96.62 93 VAL A CA 1
ATOM 737 C C . VAL A 1 93 ? 40.703 10.260 -39.935 1.00 96.62 93 VAL A C 1
ATOM 739 O O . VAL A 1 93 ? 41.802 10.801 -40.043 1.00 96.62 93 VAL A O 1
ATOM 742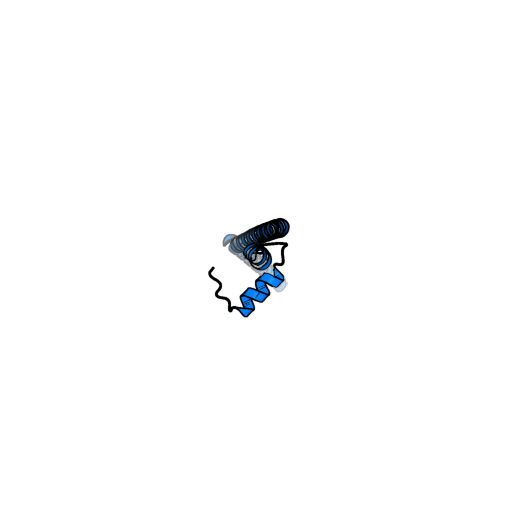 N N . ARG A 1 94 ? 40.382 9.174 -40.651 1.00 95.69 94 ARG A N 1
ATOM 743 C CA . ARG A 1 94 ? 41.306 8.573 -41.631 1.00 95.69 94 ARG A CA 1
ATOM 744 C C . ARG A 1 94 ? 41.616 9.513 -42.792 1.00 95.69 94 ARG A C 1
ATOM 746 O O . ARG A 1 94 ? 42.770 9.601 -43.203 1.00 95.69 94 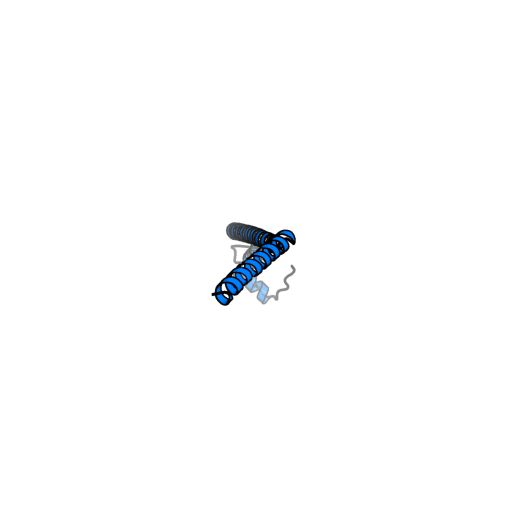ARG A O 1
ATOM 753 N N . ILE A 1 95 ? 40.616 10.221 -43.316 1.00 95.81 95 ILE A N 1
ATOM 754 C CA . ILE A 1 95 ? 40.822 11.212 -44.382 1.00 95.81 95 ILE A CA 1
ATOM 755 C C . ILE A 1 95 ? 41.774 12.311 -43.900 1.00 95.81 95 ILE A C 1
ATOM 757 O O . ILE A 1 95 ? 42.749 12.618 -44.585 1.00 95.81 95 ILE A O 1
ATOM 761 N N . LEU A 1 96 ? 41.537 12.852 -42.703 1.00 95.38 96 LEU A N 1
ATOM 762 C CA . LEU A 1 96 ? 42.387 13.884 -42.107 1.00 95.38 96 LEU A CA 1
ATOM 763 C C . LEU A 1 96 ? 43.820 13.386 -41.866 1.00 95.38 96 LEU A C 1
ATOM 765 O O . LEU A 1 96 ? 44.777 14.102 -42.161 1.00 95.38 96 LEU A O 1
ATOM 769 N N . GLN A 1 97 ? 43.990 12.150 -41.386 1.00 94.81 97 GLN A N 1
ATOM 770 C CA . GLN A 1 97 ? 45.310 11.530 -41.223 1.00 94.81 97 GLN A CA 1
ATOM 771 C C . GLN A 1 97 ? 46.059 11.416 -42.553 1.00 94.81 97 GLN A C 1
ATOM 773 O O . GLN A 1 97 ? 47.230 11.783 -42.625 1.00 94.81 97 GLN A O 1
ATOM 778 N N . ASN A 1 98 ? 45.384 10.970 -43.614 1.00 93.19 98 ASN A N 1
ATOM 779 C CA . ASN A 1 98 ? 45.990 10.860 -44.940 1.00 93.19 98 ASN A CA 1
ATOM 780 C C . ASN A 1 98 ? 46.393 12.234 -45.493 1.00 93.19 98 ASN A C 1
ATOM 782 O O . ASN A 1 98 ? 47.478 12.375 -46.050 1.00 93.19 98 ASN A O 1
ATOM 786 N N . GLN A 1 99 ? 45.559 13.260 -45.296 1.00 92.38 99 GLN A N 1
ATOM 787 C CA . GLN A 1 99 ? 45.869 14.632 -45.708 1.00 92.38 99 GLN A CA 1
ATOM 788 C C . GLN A 1 99 ? 47.095 15.198 -44.979 1.00 92.38 99 GLN A C 1
ATOM 790 O O . GLN A 1 99 ? 47.911 15.882 -45.597 1.00 92.38 99 GLN A O 1
ATOM 795 N N . LEU A 1 100 ? 47.244 14.895 -43.685 1.00 89.69 100 LEU A N 1
ATOM 796 C CA . LEU A 1 100 ? 48.411 15.288 -42.892 1.00 89.69 100 LEU A CA 1
ATOM 797 C C . LEU A 1 100 ? 49.686 14.549 -43.310 1.00 89.69 100 LEU A C 1
ATOM 799 O O . LEU A 1 100 ? 50.748 15.153 -43.287 1.00 89.69 100 LEU A O 1
ATOM 803 N N . GLN A 1 101 ? 49.591 13.273 -43.694 1.00 83.19 101 GLN A N 1
ATOM 804 C CA . GLN A 1 101 ? 50.736 12.480 -44.163 1.00 83.19 101 GLN A CA 1
ATOM 805 C C . GLN A 1 101 ? 51.157 12.809 -45.602 1.00 83.19 101 GLN A C 1
ATOM 807 O O . GLN A 1 101 ? 52.297 12.559 -45.977 1.00 83.19 101 GLN A O 1
ATOM 812 N N . SER A 1 102 ? 50.241 13.340 -46.419 1.00 73.19 102 SER A N 1
ATOM 813 C CA . SER A 1 102 ? 50.521 13.778 -47.795 1.00 73.19 102 SER A CA 1
ATOM 814 C C . SER A 1 102 ? 51.117 15.191 -47.905 1.00 73.19 102 SER A C 1
ATOM 816 O O . SER A 1 102 ? 51.349 15.660 -49.019 1.00 73.19 102 SER A O 1
ATOM 818 N N . LYS A 1 103 ? 51.321 15.874 -46.773 1.00 54.50 103 LYS A N 1
ATOM 819 C CA . LYS A 1 103 ? 52.023 17.160 -46.654 1.00 54.50 103 LYS A CA 1
ATOM 820 C C . LYS A 1 103 ? 53.434 16.942 -46.128 1.00 54.50 103 LYS A C 1
ATOM 822 O O . LYS A 1 103 ? 54.319 17.699 -46.582 1.00 54.50 103 LYS A O 1
#

Foldseek 3Di:
DDDDDDPVRVVVLCVVQDPVDDSVVVCCVPVVPPPPPVSVVVVVVVVVVVVVVVVVVVVVVVCVVVPPPDDDPCDVVNVVVVVVVVVVVVVVVVVVVVVVVVD

Mean predicted aligned error: 17.34 Å

InterPro domains:
  IPR008687 Bacterial mobilisation [PF05713] (49-68)

Organism: NCBI:txid423472

pLDDT: mean 83.28, std 12.15, range [53.84, 97.19]

Secondary structur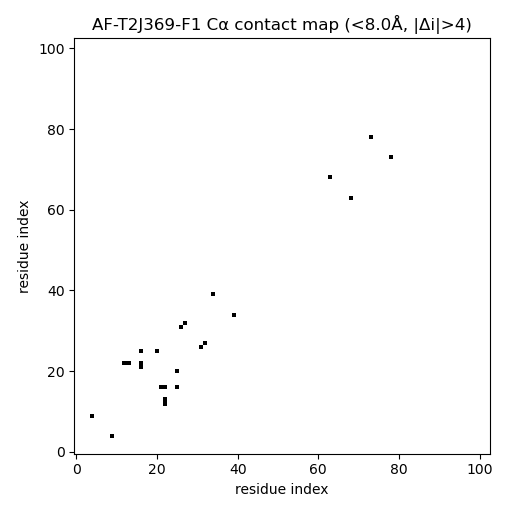e (DSSP, 8-state):
------HHHHHHHHHHHGGGS-HHHHHHHHH--PPPHHHHHHHHHHHHHHHHHHHHHHHHHHHHHHS--S--PPPHHHHHHHHHHHHHHHHHHHHHHHHHHT-

Radius of gyration: 41.11 Å; Cα contacts (8 Å, |Δi|>4): 12; chains: 1; bounding box: 74×39×101 Å

Sequence (103 aa):
MEIRLSTEQKKKLYEIAGDNCTVSELIRKRLLKEPNRENRRSNRDIHNQLKRMGNNLNQIARVLNSMALSQSPLTASDLIDFSGDVQTAISEVRILQNQLQSK

Solvent-accessible surface area (backbone atoms only — not comparable to full-atom values): 6126 Å² total; per-residue (Å²): 137,89,82,90,68,54,75,69,56,48,51,54,45,50,64,73,29,47,96,84,44,52,57,68,54,46,47,40,64,70,74,54,64,67,69,50,76,63,54,50,48,51,53,51,52,51,51,52,51,51,52,52,51,53,52,52,52,52,49,51,52,47,48,62,72,68,42,70,88,60,73,82,76,80,46,73,62,60,54,50,52,52,53,51,53,53,52,50,52,53,52,53,53,51,51,53,51,53,55,62,73,76,104